Protein AF-A0A4R4SKS0-F1 (afdb_monomer_lite)

Secondary structure (DSSP, 8-state):
---------HHHHHHHHHHHHHHHHHHHHHHHHHHH----GGGGTT-HHHHHHHHHHHHHHHHHHHHHHHHHHHHHHHHHHHHHHHHHHHHHHHHHHHHHHHHHHHHHSHHHHHHHTT-

Foldseek 3Di:
DPPPPPDDDLVVLQVLLVVLQVLLVVLVVVLVVLVPDDDDCVVVVNPVVVSVVSVVVSVVSSVVSNVSSVVSNVSSVVSNVSSVVVVVVVVVVVVVVVVVVVVVVVCVDPVNVVVVVVD

Structure (mmCIF, N/CA/C/O backbone):
data_AF-A0A4R4SKS0-F1
#
_entry.id   AF-A0A4R4SKS0-F1
#
loop_
_atom_site.group_PDB
_atom_site.id
_atom_site.type_symbol
_atom_site.label_atom_id
_atom_site.label_alt_id
_atom_site.label_comp_id
_atom_site.label_asym_id
_atom_site.label_entity_id
_atom_site.label_seq_id
_atom_site.pdbx_PDB_ins_code
_atom_site.Cartn_x
_atom_site.Cartn_y
_atom_site.Cartn_z
_atom_site.occupancy
_atom_site.B_iso_or_equiv
_atom_site.auth_seq_id
_atom_site.auth_comp_id
_atom_site.auth_asym_id
_atom_site.auth_atom_id
_atom_site.pdbx_PDB_model_num
ATOM 1 N N . MET A 1 1 ? 3.533 24.471 -27.697 1.00 40.62 1 MET A N 1
ATOM 2 C CA . MET A 1 1 ? 3.726 23.008 -27.719 1.00 40.62 1 MET A CA 1
ATOM 3 C C . MET A 1 1 ? 3.962 22.585 -26.283 1.00 40.62 1 MET A C 1
ATOM 5 O O . MET A 1 1 ? 5.009 22.914 -25.744 1.00 40.62 1 MET A O 1
ATOM 9 N N . SER A 1 2 ? 2.950 22.012 -25.630 1.00 44.00 2 SER A N 1
ATOM 10 C CA . SER A 1 2 ? 3.041 21.565 -24.238 1.00 44.00 2 SER A CA 1
ATOM 11 C C . SER A 1 2 ? 3.934 20.330 -24.189 1.00 44.00 2 SER A C 1
ATOM 13 O O . SER A 1 2 ? 3.525 19.260 -24.628 1.00 44.00 2 SER A O 1
ATOM 15 N N . GLY A 1 3 ? 5.177 20.508 -23.742 1.00 44.28 3 GLY A N 1
ATOM 16 C CA . GLY A 1 3 ? 6.166 19.446 -23.555 1.00 44.28 3 GLY A CA 1
ATOM 17 C C . GLY A 1 3 ? 5.880 18.610 -22.313 1.00 44.28 3 GLY A C 1
ATOM 18 O O . GLY A 1 3 ? 6.767 18.426 -21.491 1.00 44.28 3 GLY A O 1
ATOM 19 N N . ASP A 1 4 ? 4.643 18.138 -22.174 1.00 50.31 4 ASP A N 1
ATOM 20 C CA . ASP A 1 4 ? 4.207 17.270 -21.079 1.00 50.31 4 ASP A CA 1
ATOM 21 C C . ASP A 1 4 ? 4.513 15.808 -21.440 1.00 50.31 4 ASP A C 1
ATOM 23 O O . ASP A 1 4 ? 3.648 14.937 -21.512 1.00 50.31 4 ASP A O 1
ATOM 27 N N . GLY A 1 5 ? 5.770 15.566 -21.811 1.00 50.16 5 GLY A N 1
ATOM 28 C CA . GLY A 1 5 ? 6.296 14.217 -21.919 1.00 50.16 5 GLY A CA 1
ATOM 29 C C . GLY A 1 5 ? 6.581 13.737 -20.507 1.00 50.16 5 GLY A C 1
ATOM 30 O O . GLY A 1 5 ? 7.381 14.356 -19.811 1.00 50.16 5 GLY A O 1
ATOM 31 N N . LEU A 1 6 ? 5.926 12.658 -20.081 1.00 57.34 6 LEU A N 1
ATOM 32 C CA . LEU A 1 6 ? 6.314 11.907 -18.890 1.00 57.34 6 LEU A CA 1
ATOM 33 C C . LEU A 1 6 ? 7.761 11.440 -19.086 1.00 57.34 6 LEU A C 1
ATOM 35 O O . LEU A 1 6 ? 8.010 10.421 -19.728 1.00 57.34 6 LEU A O 1
ATOM 39 N N . TYR A 1 7 ? 8.721 12.225 -18.599 1.00 66.31 7 TYR A N 1
ATOM 40 C CA . TYR A 1 7 ? 10.116 11.818 -18.581 1.00 66.31 7 TYR A CA 1
ATOM 41 C C . TYR A 1 7 ? 10.238 10.641 -17.621 1.00 66.31 7 TYR A C 1
ATOM 43 O O . TYR A 1 7 ? 9.835 10.722 -16.460 1.00 66.31 7 TYR A O 1
ATOM 51 N N . TYR A 1 8 ? 10.772 9.535 -18.128 1.00 74.00 8 TYR A N 1
ATOM 52 C CA . TYR A 1 8 ? 11.128 8.402 -17.297 1.00 74.00 8 TYR A CA 1
ATOM 53 C C . TYR A 1 8 ? 12.309 8.807 -16.404 1.00 74.00 8 TYR A C 1
ATOM 55 O O . TYR A 1 8 ? 13.380 9.146 -16.903 1.00 74.00 8 TYR A O 1
ATOM 63 N N . ILE A 1 9 ? 12.083 8.837 -15.088 1.00 85.38 9 ILE A N 1
ATOM 64 C CA . ILE A 1 9 ? 13.091 9.175 -14.077 1.00 85.38 9 ILE A CA 1
ATOM 65 C C . ILE A 1 9 ? 13.129 8.012 -13.072 1.00 85.38 9 ILE A C 1
ATOM 67 O O . ILE A 1 9 ? 12.321 8.006 -12.137 1.00 85.38 9 ILE A O 1
ATOM 71 N N . PRO A 1 10 ? 14.033 7.027 -13.248 1.00 85.56 10 PRO A N 1
ATOM 72 C CA . PRO A 1 10 ? 14.121 5.841 -12.391 1.00 85.56 10 PRO A CA 1
ATOM 73 C C . PRO A 1 10 ? 14.183 6.183 -10.897 1.00 85.56 10 PRO A C 1
ATOM 75 O O . PRO A 1 10 ? 13.507 5.569 -10.073 1.00 85.56 10 PRO A O 1
ATOM 78 N N . ASP A 1 11 ? 14.949 7.218 -10.546 1.00 87.38 11 ASP A N 1
ATOM 79 C CA . ASP A 1 11 ? 15.113 7.654 -9.159 1.00 87.38 11 ASP A CA 1
ATOM 80 C C . ASP A 1 11 ? 13.814 8.176 -8.541 1.00 87.38 11 ASP A C 1
ATOM 82 O O . ASP A 1 11 ? 13.574 7.957 -7.356 1.00 87.38 11 ASP A O 1
ATOM 86 N N . GLY A 1 12 ? 12.939 8.790 -9.343 1.00 89.38 12 GLY A N 1
ATOM 87 C CA . GLY A 1 12 ? 11.619 9.226 -8.892 1.00 89.38 12 GLY A CA 1
ATOM 88 C C . GLY A 1 12 ? 10.730 8.046 -8.499 1.00 89.38 12 GLY A C 1
ATOM 89 O O . GLY A 1 12 ? 10.069 8.091 -7.463 1.00 89.38 12 GLY A O 1
ATOM 90 N N . PHE A 1 13 ? 10.770 6.960 -9.275 1.00 91.38 13 PHE A N 1
ATOM 91 C CA . PHE A 1 13 ? 10.052 5.727 -8.947 1.00 91.38 13 PHE A CA 1
ATOM 92 C C . PHE A 1 13 ? 10.633 5.047 -7.704 1.00 91.38 13 PHE A C 1
ATOM 94 O O . PHE A 1 13 ? 9.886 4.682 -6.801 1.00 91.38 13 PHE A O 1
ATOM 101 N N . ARG A 1 14 ? 11.962 4.941 -7.585 1.00 92.19 14 ARG A N 1
ATOM 102 C CA . ARG A 1 14 ? 12.592 4.365 -6.381 1.00 92.19 14 ARG A CA 1
ATOM 103 C C . ARG A 1 14 ? 12.255 5.158 -5.120 1.00 92.19 14 ARG A C 1
ATOM 105 O O . ARG A 1 14 ? 11.997 4.564 -4.076 1.00 92.19 14 ARG A O 1
ATOM 112 N N . GLU A 1 15 ? 12.230 6.484 -5.208 1.00 93.50 15 GLU A N 1
ATOM 113 C CA . GLU A 1 15 ? 11.863 7.346 -4.083 1.00 93.50 15 GLU A CA 1
ATOM 114 C C . GLU A 1 15 ? 10.376 7.217 -3.720 1.00 93.50 15 GLU A C 1
ATOM 116 O O . GLU A 1 15 ? 10.037 7.054 -2.546 1.00 93.50 15 GLU A O 1
ATOM 121 N N . SER A 1 16 ? 9.490 7.185 -4.721 1.00 91.69 16 SER A N 1
ATOM 122 C CA . SER A 1 16 ? 8.062 6.888 -4.529 1.00 91.69 16 SER A CA 1
ATOM 123 C C . SER A 1 16 ? 7.849 5.535 -3.840 1.00 91.69 16 SER A C 1
ATOM 125 O O . SER A 1 16 ? 7.040 5.412 -2.911 1.00 91.69 16 SER A O 1
ATOM 127 N N . ALA A 1 17 ? 8.636 4.528 -4.230 1.00 93.81 17 ALA A N 1
ATOM 128 C CA . ALA A 1 17 ? 8.591 3.208 -3.627 1.00 93.81 17 ALA A CA 1
ATOM 129 C C . ALA A 1 17 ? 9.022 3.225 -2.156 1.00 93.81 17 ALA A C 1
ATOM 131 O O . ALA A 1 17 ? 8.347 2.623 -1.320 1.00 93.81 17 ALA A O 1
ATOM 132 N N . ARG A 1 18 ? 10.102 3.945 -1.813 1.00 95.00 18 ARG A N 1
ATOM 133 C CA . ARG A 1 18 ? 10.536 4.125 -0.414 1.00 95.00 18 ARG A CA 1
ATOM 134 C C . ARG A 1 18 ? 9.443 4.772 0.429 1.00 95.00 18 ARG A C 1
ATOM 136 O O . ARG A 1 18 ? 9.079 4.221 1.465 1.00 95.00 18 ARG A O 1
ATOM 143 N N . GLY A 1 19 ? 8.870 5.878 -0.046 1.00 95.75 19 GLY A N 1
ATOM 144 C CA . GLY A 1 19 ? 7.783 6.561 0.660 1.00 95.75 19 GLY A CA 1
ATOM 145 C C . GLY A 1 19 ? 6.544 5.675 0.832 1.00 95.75 19 GLY A C 1
ATOM 146 O O . GLY A 1 19 ? 5.878 5.708 1.871 1.00 95.75 19 GLY A O 1
ATOM 147 N N . SER A 1 20 ? 6.248 4.829 -0.157 1.00 94.75 20 SER A N 1
ATOM 148 C CA . SER A 1 20 ? 5.155 3.861 -0.070 1.00 94.75 20 SER A CA 1
ATOM 149 C C . SER A 1 20 ? 5.438 2.761 0.961 1.00 94.75 20 SER A C 1
ATOM 151 O O . SER A 1 20 ? 4.558 2.491 1.778 1.00 94.75 20 SER A O 1
ATOM 153 N N . TYR A 1 21 ? 6.650 2.199 1.017 1.00 97.44 21 TYR A N 1
ATOM 154 C CA . TYR A 1 21 ? 7.027 1.241 2.067 1.00 97.44 21 TYR A CA 1
ATOM 155 C C . TYR A 1 21 ? 6.969 1.853 3.469 1.00 97.44 21 TYR A C 1
ATOM 157 O O . TYR A 1 21 ? 6.351 1.266 4.355 1.00 97.44 21 TYR A O 1
ATOM 165 N N . GLU A 1 22 ? 7.512 3.056 3.673 1.00 96.88 22 GLU A N 1
ATOM 166 C CA . GLU A 1 22 ? 7.410 3.745 4.969 1.00 96.88 22 GLU A CA 1
ATOM 167 C C . GLU A 1 22 ? 5.947 3.960 5.376 1.00 96.88 22 GLU A C 1
ATOM 169 O O . GLU A 1 22 ? 5.564 3.740 6.526 1.00 96.88 22 GLU A O 1
ATOM 174 N N . THR A 1 23 ? 5.093 4.346 4.425 1.00 95.25 23 THR A N 1
ATOM 175 C CA . THR A 1 23 ? 3.660 4.518 4.691 1.00 95.25 23 THR A CA 1
ATOM 176 C C . THR A 1 23 ? 2.992 3.189 5.055 1.00 95.25 23 THR A C 1
ATOM 178 O O . THR A 1 23 ? 2.130 3.164 5.938 1.00 95.25 23 THR A O 1
ATOM 181 N N . ALA A 1 24 ? 3.380 2.083 4.412 1.00 96.25 24 ALA A N 1
ATOM 182 C CA . ALA A 1 24 ? 2.891 0.751 4.755 1.00 96.25 24 ALA A CA 1
ATOM 183 C C . ALA A 1 24 ? 3.301 0.342 6.178 1.00 96.25 24 ALA A C 1
ATOM 185 O O . ALA A 1 24 ? 2.458 -0.107 6.957 1.00 96.25 24 ALA A O 1
ATOM 186 N N . GLU A 1 25 ? 4.556 0.583 6.564 1.00 95.81 25 GLU A N 1
ATOM 187 C CA . GLU A 1 25 ? 5.046 0.321 7.921 1.00 95.81 25 GLU A CA 1
ATOM 188 C C . GLU A 1 25 ? 4.322 1.172 8.974 1.00 95.81 25 GLU A C 1
ATOM 190 O O . GLU A 1 25 ? 3.938 0.671 10.037 1.00 95.81 25 GLU A O 1
ATOM 195 N N . MET A 1 26 ? 4.075 2.452 8.682 1.00 96.06 26 MET A N 1
ATOM 196 C CA . MET A 1 26 ? 3.304 3.339 9.561 1.00 96.06 26 MET A CA 1
ATOM 197 C C . MET A 1 26 ? 1.852 2.874 9.719 1.00 96.06 26 MET A C 1
ATOM 199 O O . MET A 1 26 ? 1.302 2.914 10.828 1.00 96.06 26 MET A O 1
ATOM 203 N N . ALA A 1 27 ? 1.228 2.403 8.638 1.00 95.69 27 ALA A N 1
ATOM 204 C CA . ALA A 1 27 ? -0.100 1.805 8.685 1.00 95.69 27 ALA A CA 1
ATOM 205 C C . ALA A 1 27 ? -0.088 0.537 9.554 1.00 95.69 27 ALA A C 1
ATOM 207 O O . ALA A 1 27 ? -0.863 0.427 10.503 1.00 95.69 27 ALA A O 1
ATOM 208 N N . GLU A 1 28 ? 0.854 -0.374 9.339 1.00 94.88 28 GLU A N 1
ATOM 209 C CA . GLU A 1 28 ? 0.984 -1.590 10.143 1.00 94.88 28 GLU A CA 1
ATOM 210 C C . GLU A 1 28 ? 1.226 -1.287 11.637 1.00 94.88 28 GLU A C 1
ATOM 212 O O . GLU A 1 28 ? 0.625 -1.907 12.519 1.00 94.88 28 GLU A O 1
ATOM 217 N N . SER A 1 29 ? 2.036 -0.274 11.949 1.00 96.00 29 SER A N 1
ATOM 218 C CA . SER A 1 29 ? 2.222 0.224 13.318 1.00 96.00 29 SER A CA 1
ATOM 219 C C . SER A 1 29 ? 0.916 0.754 13.923 1.00 96.00 29 SER A C 1
ATOM 221 O O . SER A 1 29 ? 0.577 0.433 15.067 1.00 96.00 29 SER A O 1
ATOM 223 N N . THR A 1 30 ? 0.131 1.499 13.141 1.00 95.75 30 THR A N 1
ATOM 224 C CA . THR A 1 30 ? -1.182 2.016 13.554 1.00 95.75 30 THR A CA 1
ATOM 225 C C . THR A 1 30 ? -2.166 0.879 13.824 1.00 95.75 30 THR A C 1
ATOM 227 O O . THR A 1 30 ? -2.872 0.913 14.832 1.00 95.75 30 THR A O 1
ATOM 230 N N . ARG A 1 31 ? -2.179 -0.167 12.990 1.00 94.50 31 ARG A N 1
ATOM 231 C CA . ARG A 1 31 ? -2.986 -1.376 13.216 1.00 94.50 31 ARG A CA 1
ATOM 232 C C . ARG A 1 31 ? -2.649 -2.014 14.562 1.00 94.50 31 ARG A C 1
ATOM 234 O O . ARG A 1 31 ? -3.528 -2.180 15.403 1.00 94.50 31 ARG A O 1
ATOM 241 N N . ARG A 1 32 ? -1.360 -2.261 14.819 1.00 94.44 32 ARG A N 1
ATOM 242 C CA . ARG A 1 32 ? -0.889 -2.824 16.098 1.00 94.44 32 ARG A CA 1
ATOM 243 C C . ARG A 1 32 ? -1.239 -1.934 17.288 1.00 94.44 32 ARG A C 1
ATOM 245 O O . ARG A 1 32 ? -1.497 -2.448 18.372 1.00 94.44 32 ARG A O 1
ATOM 252 N N . TYR A 1 33 ? -1.220 -0.613 17.118 1.00 95.62 33 TYR A N 1
ATOM 253 C CA . TYR A 1 33 ? -1.644 0.321 18.159 1.00 95.62 33 TYR A CA 1
ATOM 254 C C . TYR A 1 33 ? -3.141 0.188 18.461 1.00 95.62 33 TYR A C 1
ATOM 256 O O . TYR A 1 33 ? -3.514 0.082 19.629 1.00 95.62 33 TYR A O 1
ATOM 264 N N . LEU A 1 34 ? -3.986 0.133 17.427 1.00 94.38 34 LEU A N 1
ATOM 265 C CA . LEU A 1 34 ? -5.426 -0.073 17.583 1.00 94.38 34 LEU A CA 1
ATOM 266 C C . LEU A 1 34 ? -5.725 -1.403 18.278 1.00 94.38 34 LEU A C 1
ATOM 268 O O . LEU A 1 34 ? -6.516 -1.421 19.216 1.00 94.38 34 LEU A O 1
ATOM 272 N N . ASP A 1 35 ? -5.048 -2.484 17.897 1.00 92.38 35 ASP A N 1
ATOM 273 C CA . ASP A 1 35 ? -5.279 -3.822 18.457 1.00 92.38 35 ASP A CA 1
ATOM 274 C C . ASP A 1 35 ? -4.915 -3.925 19.952 1.00 92.38 35 ASP A C 1
ATOM 276 O O . ASP A 1 35 ? -5.455 -4.769 20.669 1.00 92.38 35 ASP A O 1
ATOM 280 N N . ARG A 1 36 ? -4.050 -3.037 20.465 1.00 94.50 36 ARG A N 1
ATOM 281 C CA . ARG A 1 36 ? -3.751 -2.946 21.909 1.00 94.50 36 ARG A CA 1
ATOM 282 C C . ARG A 1 36 ? -4.894 -2.339 22.718 1.00 94.50 36 ARG A C 1
ATOM 284 O O . ARG A 1 36 ? -4.945 -2.543 23.933 1.00 94.50 36 ARG A O 1
ATOM 291 N N . ALA A 1 37 ? -5.792 -1.580 22.091 1.00 90.69 37 ALA A N 1
ATOM 292 C CA . ALA A 1 37 ? -6.930 -1.005 22.789 1.00 90.69 37 ALA A CA 1
ATOM 293 C C . ALA A 1 37 ? -7.881 -2.129 23.217 1.00 90.69 37 ALA A C 1
ATOM 295 O O . ALA A 1 37 ? -8.472 -2.810 22.378 1.00 90.69 37 ALA A O 1
ATOM 296 N N . THR A 1 38 ? -8.057 -2.299 24.527 1.00 89.56 38 THR A N 1
ATOM 297 C CA . THR A 1 38 ? -8.925 -3.317 25.142 1.00 89.56 38 THR A CA 1
ATOM 298 C C . THR A 1 38 ? -10.004 -2.643 26.001 1.00 89.56 38 THR A C 1
ATOM 300 O O . THR A 1 38 ? -9.902 -2.611 27.227 1.00 89.56 38 THR A O 1
ATOM 303 N N . PRO A 1 39 ? -11.038 -2.039 25.379 1.00 88.94 39 PRO A N 1
ATOM 304 C CA . PRO A 1 39 ? -12.110 -1.384 26.119 1.00 88.94 39 PRO A CA 1
ATOM 305 C C . PRO A 1 39 ? -12.879 -2.408 26.962 1.00 88.94 39 PRO A C 1
ATOM 307 O O . PRO A 1 39 ? -13.203 -3.494 26.486 1.00 88.94 39 PRO A O 1
ATOM 310 N N . ASN A 1 40 ? -13.189 -2.052 28.207 1.00 90.56 40 ASN A N 1
ATOM 311 C CA . ASN A 1 40 ? -13.881 -2.918 29.158 1.00 90.56 40 ASN A CA 1
ATOM 312 C C . ASN A 1 40 ? -15.079 -2.179 29.764 1.00 90.56 40 ASN A C 1
ATOM 314 O O . ASN A 1 40 ? -14.923 -1.079 30.292 1.00 90.56 40 ASN A O 1
ATOM 318 N N . ALA A 1 41 ? -16.264 -2.792 29.732 1.00 89.06 41 ALA A N 1
ATOM 319 C CA . ALA A 1 41 ? -17.493 -2.209 30.262 1.00 89.06 41 ALA A CA 1
ATOM 320 C C . ALA A 1 41 ? -17.408 -1.867 31.755 1.00 89.06 41 ALA A C 1
ATOM 322 O O . ALA A 1 41 ? -17.961 -0.848 32.172 1.00 89.06 41 ALA A O 1
ATOM 323 N N . SER A 1 42 ? -16.655 -2.627 32.558 1.00 91.62 42 SER A N 1
ATOM 324 C CA . SER A 1 42 ? -16.476 -2.312 33.983 1.00 91.62 42 SER A CA 1
ATOM 325 C C . SER A 1 42 ? -15.752 -0.980 34.206 1.00 91.62 42 SER A C 1
ATOM 327 O O . SER A 1 42 ? -15.998 -0.307 35.202 1.00 91.62 42 SER A O 1
ATOM 329 N N . SER A 1 43 ? -14.895 -0.567 33.267 1.00 90.88 43 SER A N 1
ATOM 330 C CA . SER A 1 43 ? -14.219 0.738 33.283 1.00 90.88 43 SER A CA 1
ATOM 331 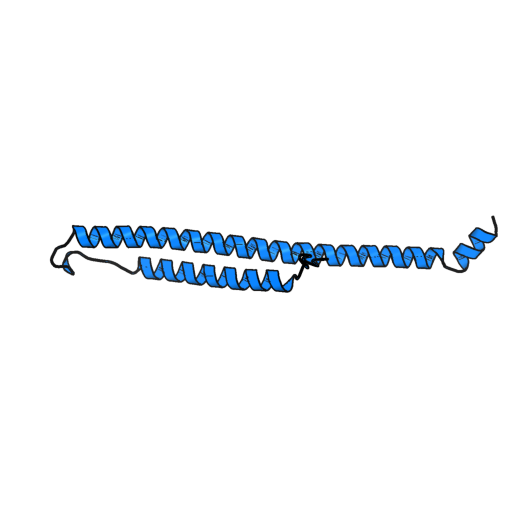C C . SER A 1 43 ? -15.134 1.892 32.856 1.00 90.88 43 SER A C 1
ATOM 333 O O . SER A 1 43 ? -14.789 3.051 33.064 1.00 90.88 43 SER A O 1
ATOM 335 N N . TYR A 1 44 ? -16.307 1.581 32.298 1.00 90.19 44 TYR A N 1
ATOM 336 C CA . TYR A 1 44 ? -17.315 2.534 31.829 1.00 90.19 44 TYR A CA 1
ATOM 337 C C . TYR A 1 44 ? -18.664 2.330 32.533 1.00 90.19 44 TYR A C 1
ATOM 339 O O . TYR A 1 44 ? -19.715 2.450 31.910 1.00 90.19 44 TYR A O 1
ATOM 347 N N . ALA A 1 45 ? -18.646 1.995 33.828 1.00 91.81 45 ALA A N 1
ATOM 348 C CA . ALA A 1 45 ? -19.846 1.829 34.659 1.00 91.81 45 ALA A CA 1
ATOM 349 C C . ALA A 1 45 ? -20.896 0.843 34.091 1.00 91.81 45 ALA A C 1
ATOM 351 O O . ALA A 1 45 ? -22.095 1.022 34.292 1.00 91.81 45 ALA A O 1
ATOM 352 N N . GLY A 1 46 ? -20.455 -0.194 33.372 1.00 90.88 46 GLY A N 1
ATOM 353 C CA . GLY A 1 46 ? -21.337 -1.183 32.744 1.00 90.88 46 GLY A CA 1
ATOM 354 C C . GLY A 1 46 ? -21.957 -0.724 31.421 1.00 90.88 46 GLY A C 1
ATOM 355 O O . GLY A 1 46 ? -22.950 -1.296 30.984 1.00 90.88 46 GLY A O 1
ATOM 356 N N . ALA A 1 47 ? -21.411 0.308 30.770 1.00 94.06 47 ALA A N 1
ATOM 357 C CA . ALA A 1 47 ? -21.895 0.794 29.477 1.00 94.06 47 ALA A CA 1
ATOM 358 C C . ALA A 1 47 ? -21.513 -0.147 28.312 1.00 94.06 47 ALA A C 1
ATOM 360 O O . ALA A 1 47 ? -20.730 0.213 27.428 1.00 94.06 47 ALA A O 1
ATOM 361 N N . ASP A 1 48 ? -22.089 -1.350 28.286 1.00 94.62 48 ASP A N 1
ATOM 362 C CA . ASP A 1 48 ? -21.790 -2.397 27.298 1.00 94.62 48 ASP A CA 1
ATOM 363 C C . ASP A 1 48 ? -22.008 -1.926 25.855 1.00 94.62 48 ASP A C 1
ATOM 365 O O . ASP A 1 48 ? -21.175 -2.161 24.981 1.00 94.62 48 ASP A O 1
ATOM 369 N N . ALA A 1 49 ? -23.103 -1.205 25.595 1.00 94.81 49 ALA A N 1
ATOM 370 C CA . ALA A 1 49 ? -23.418 -0.698 24.259 1.00 94.81 49 ALA A CA 1
ATOM 371 C C . ALA A 1 49 ? -22.346 0.274 23.734 1.00 94.81 49 ALA A C 1
ATOM 373 O O . ALA A 1 49 ? -21.977 0.215 22.561 1.00 94.81 49 ALA A O 1
ATOM 374 N N . PHE A 1 50 ? -21.815 1.134 24.608 1.00 94.62 50 PHE A N 1
ATOM 375 C CA . PHE A 1 50 ? -20.732 2.051 24.264 1.00 94.62 50 PHE A CA 1
ATOM 376 C C . PHE A 1 50 ? -19.443 1.285 23.956 1.00 94.62 50 PHE A C 1
ATOM 378 O O . PHE A 1 50 ? -18.833 1.497 22.910 1.00 94.62 50 PHE A O 1
ATOM 385 N N . VAL A 1 51 ? -19.058 0.348 24.825 1.00 95.75 51 VAL A N 1
ATOM 386 C CA . VAL A 1 51 ? -17.851 -0.469 24.637 1.00 95.75 51 VAL A CA 1
ATOM 387 C C . VAL A 1 51 ? -17.919 -1.290 23.350 1.00 95.75 51 VAL A C 1
ATOM 389 O O . VAL A 1 51 ? -16.958 -1.295 22.581 1.00 95.75 51 VAL A O 1
ATOM 392 N N . ASN A 1 52 ? -19.068 -1.894 23.052 1.00 95.31 52 ASN A N 1
ATOM 393 C CA . ASN A 1 52 ? -19.285 -2.622 21.803 1.00 95.31 52 ASN A CA 1
ATOM 394 C C . ASN A 1 52 ? -19.152 -1.713 20.571 1.00 95.31 52 ASN A C 1
ATOM 396 O O . ASN A 1 52 ? -18.545 -2.113 19.575 1.00 95.31 52 ASN A O 1
ATOM 400 N N . ALA A 1 53 ? -19.661 -0.477 20.631 1.00 96.31 53 ALA A N 1
ATOM 401 C CA . ALA A 1 53 ? -19.501 0.495 19.549 1.00 96.31 53 ALA A CA 1
ATOM 402 C C . ALA A 1 53 ? -18.030 0.901 19.344 1.00 96.31 53 ALA A C 1
ATOM 404 O O . ALA A 1 53 ? -17.568 1.000 18.203 1.00 96.31 53 ALA A O 1
ATOM 405 N N . VAL A 1 54 ? -17.272 1.081 20.433 1.00 94.50 54 VAL A N 1
ATOM 406 C CA . VAL A 1 54 ? -15.830 1.372 20.379 1.00 94.50 54 VAL A CA 1
ATOM 407 C C . VAL A 1 54 ? -15.061 0.204 19.763 1.00 94.50 54 VAL A C 1
ATOM 409 O O . VAL A 1 54 ? -14.260 0.424 18.856 1.00 94.50 54 VAL A O 1
ATOM 412 N N . ILE A 1 55 ? -15.330 -1.030 20.198 1.00 95.25 55 ILE A N 1
ATOM 413 C CA . ILE A 1 55 ? -14.696 -2.243 19.658 1.00 95.25 55 ILE A CA 1
ATOM 414 C C . ILE A 1 55 ? -14.989 -2.383 18.160 1.00 95.25 55 ILE A C 1
ATOM 416 O O . ILE A 1 55 ? -14.065 -2.516 17.363 1.00 95.25 55 ILE A O 1
ATOM 420 N N . SER A 1 56 ? -16.253 -2.255 17.753 1.00 95.94 56 SER A N 1
ATOM 421 C CA . SER A 1 56 ? -16.651 -2.332 16.340 1.00 95.94 56 SER A CA 1
ATOM 422 C C . SER A 1 56 ? -15.970 -1.261 15.475 1.00 95.94 56 SER A C 1
ATOM 424 O O . SER A 1 56 ? -15.511 -1.529 14.356 1.00 95.94 56 SER A O 1
ATOM 426 N N . THR A 1 57 ? -15.843 -0.042 16.007 1.00 96.06 57 THR A N 1
ATOM 427 C CA . THR A 1 57 ? -15.141 1.054 15.327 1.00 96.06 57 THR A CA 1
ATOM 428 C C . THR A 1 57 ? -13.651 0.752 15.202 1.00 96.06 57 THR A C 1
ATOM 430 O O . THR A 1 57 ? -13.108 0.855 14.102 1.00 96.06 57 THR A O 1
ATOM 433 N N . ARG A 1 58 ? -12.998 0.317 16.288 1.00 96.19 58 ARG A N 1
ATOM 434 C CA . ARG A 1 58 ? -11.591 -0.111 16.293 1.00 96.19 58 ARG A CA 1
ATOM 435 C C . ARG A 1 58 ? -11.344 -1.188 15.240 1.00 96.19 58 ARG A C 1
ATOM 437 O O . ARG A 1 58 ? -10.429 -1.041 14.440 1.00 96.19 58 ARG A O 1
ATOM 444 N N . ASP A 1 59 ? -12.185 -2.216 15.182 1.00 95.50 59 ASP A N 1
ATOM 445 C CA . ASP A 1 59 ? -12.034 -3.332 14.240 1.00 95.50 59 ASP A CA 1
ATOM 446 C C . ASP A 1 59 ? -12.247 -2.895 12.784 1.00 95.50 59 ASP A C 1
ATOM 448 O O . ASP A 1 59 ? -11.637 -3.419 11.850 1.00 95.50 59 ASP A O 1
ATOM 452 N N . THR A 1 60 ? -13.119 -1.913 12.558 1.00 96.69 60 THR A N 1
ATOM 453 C CA . THR A 1 60 ? -13.312 -1.310 11.234 1.00 96.69 60 THR A CA 1
ATOM 454 C C . THR A 1 60 ? -12.087 -0.505 10.807 1.00 96.69 60 THR A C 1
ATOM 456 O O . THR A 1 60 ? -11.627 -0.660 9.675 1.00 96.69 60 THR A O 1
ATOM 459 N N . GLN A 1 61 ? -11.518 0.293 11.713 1.00 96.19 61 GLN A N 1
ATOM 460 C CA . GLN A 1 61 ? -10.297 1.056 11.450 1.00 96.19 61 GLN A CA 1
ATOM 461 C C . GLN A 1 61 ? -9.088 0.135 11.252 1.00 96.19 61 GLN A C 1
ATOM 463 O O . GLN A 1 61 ? -8.373 0.292 10.269 1.00 96.19 61 GLN A O 1
ATOM 468 N N . SER A 1 62 ? -8.915 -0.887 12.097 1.00 96.69 62 SER A N 1
ATOM 469 C CA . SER A 1 62 ? -7.837 -1.884 11.990 1.00 96.69 62 SER A CA 1
ATOM 470 C C . SER A 1 62 ? -7.843 -2.567 10.611 1.00 96.69 62 SER A C 1
ATOM 472 O O . SER A 1 62 ? -6.825 -2.600 9.917 1.00 96.69 62 SER A O 1
ATOM 474 N N . ARG A 1 63 ? -9.023 -2.973 10.114 1.00 95.38 63 ARG A N 1
ATOM 475 C CA . ARG A 1 63 ? -9.187 -3.515 8.748 1.00 95.38 63 ARG A CA 1
ATOM 476 C C . ARG A 1 63 ? -8.950 -2.491 7.636 1.00 95.38 63 ARG A C 1
ATOM 478 O O . ARG A 1 63 ? -8.502 -2.857 6.551 1.00 95.38 63 ARG A O 1
ATOM 485 N N . GLY A 1 64 ? -9.321 -1.229 7.844 1.00 96.44 64 GLY A N 1
ATOM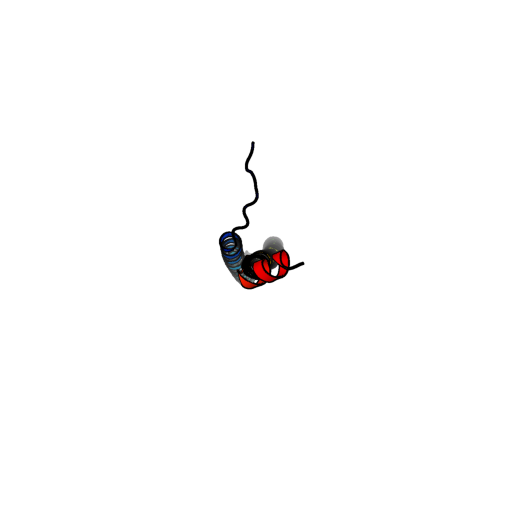 486 C CA . GLY A 1 64 ? -9.062 -0.152 6.883 1.00 96.44 64 GLY A CA 1
ATOM 487 C C . GLY A 1 64 ? -7.566 0.110 6.724 1.00 96.44 64 GLY A C 1
ATOM 488 O O . GLY A 1 64 ? -7.057 0.146 5.608 1.00 96.44 64 GLY A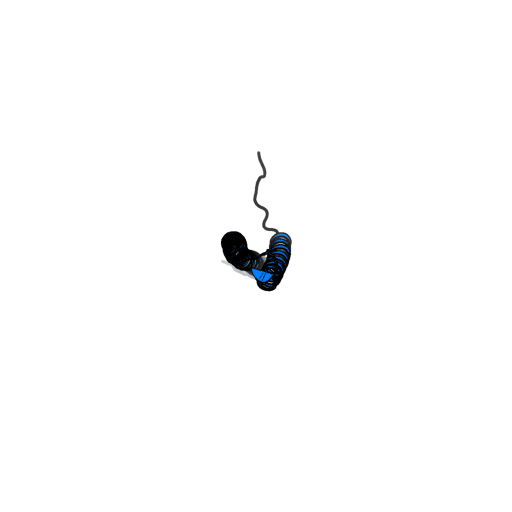 O 1
ATOM 489 N N . VAL A 1 65 ? -6.866 0.198 7.850 1.00 96.19 65 VAL A N 1
ATOM 490 C CA . VAL A 1 65 ? -5.421 0.413 7.919 1.00 96.19 65 VAL A CA 1
ATOM 491 C C . VAL A 1 65 ? -4.646 -0.777 7.343 1.00 96.19 65 VAL A C 1
ATOM 493 O O . VAL A 1 65 ? -3.713 -0.556 6.580 1.00 9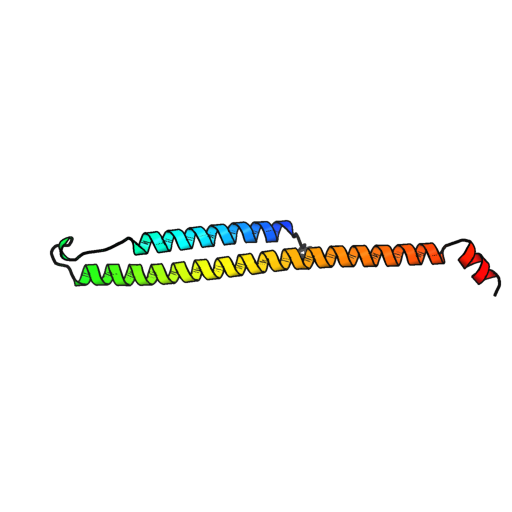6.19 65 VAL A O 1
ATOM 496 N N . SER A 1 66 ? -5.067 -2.021 7.608 1.00 95.31 66 SER A N 1
ATOM 497 C CA . SER A 1 66 ? -4.455 -3.219 6.998 1.00 95.31 66 SER A CA 1
ATOM 498 C C . SER A 1 66 ? -4.497 -3.165 5.467 1.00 95.31 66 SER A C 1
ATOM 500 O O . SER A 1 66 ? -3.480 -3.346 4.809 1.00 95.31 66 SER A O 1
ATOM 502 N N . ARG A 1 67 ? -5.657 -2.822 4.892 1.00 96.00 67 ARG A N 1
ATOM 503 C CA . ARG A 1 67 ? -5.806 -2.675 3.434 1.00 96.00 67 ARG A CA 1
ATOM 504 C C . ARG A 1 67 ? -4.976 -1.523 2.871 1.00 96.00 67 ARG A C 1
ATOM 506 O O . ARG A 1 67 ? -4.497 -1.607 1.746 1.00 96.00 67 ARG A O 1
ATOM 513 N N . ALA A 1 68 ? -4.817 -0.442 3.634 1.00 94.50 68 ALA A N 1
ATOM 514 C CA . ALA A 1 68 ? -3.953 0.663 3.239 1.00 94.50 68 ALA A CA 1
ATOM 515 C C . ALA A 1 68 ? -2.475 0.244 3.217 1.00 94.50 68 ALA A C 1
ATOM 517 O O . ALA A 1 68 ? -1.774 0.618 2.282 1.00 94.50 68 ALA A O 1
ATOM 518 N N . ALA A 1 69 ? -2.023 -0.551 4.195 1.00 96.31 69 ALA A N 1
ATOM 519 C CA . ALA A 1 69 ? -0.670 -1.105 4.212 1.00 96.31 69 ALA A CA 1
ATOM 520 C C . ALA A 1 69 ? -0.416 -1.986 2.979 1.00 96.31 69 ALA A C 1
ATOM 522 O O . ALA A 1 69 ? 0.496 -1.699 2.210 1.00 96.31 69 ALA A O 1
ATOM 523 N N . GLU A 1 70 ? -1.295 -2.958 2.718 1.00 96.06 70 GLU A N 1
ATOM 524 C CA . GLU A 1 70 ? -1.219 -3.839 1.539 1.00 96.06 70 GLU A CA 1
ATOM 525 C C . GLU A 1 70 ? -1.210 -3.044 0.222 1.00 96.06 70 GLU A C 1
ATOM 527 O O . GLU A 1 70 ? -0.414 -3.307 -0.678 1.00 96.06 70 GLU A O 1
ATOM 532 N N . GLY A 1 71 ? -2.072 -2.027 0.106 1.00 96.56 71 GLY A N 1
ATOM 533 C CA . GLY A 1 71 ? -2.112 -1.164 -1.074 1.00 96.56 71 GLY A CA 1
ATOM 534 C C . GLY A 1 71 ? -0.813 -0.382 -1.278 1.00 96.56 71 GLY A C 1
ATOM 535 O O . GLY A 1 71 ? -0.356 -0.228 -2.409 1.00 96.56 71 GLY A O 1
ATOM 536 N N . ARG A 1 72 ? -0.195 0.088 -0.190 1.00 95.12 72 ARG A N 1
ATOM 537 C CA . ARG A 1 72 ? 1.081 0.812 -0.229 1.00 95.12 72 ARG A CA 1
ATOM 538 C C . ARG A 1 72 ? 2.259 -0.102 -0.554 1.00 95.12 72 ARG A C 1
ATOM 540 O O . ARG A 1 72 ? 3.097 0.292 -1.358 1.00 95.12 72 ARG A O 1
ATOM 547 N N . GLU A 1 73 ? 2.288 -1.321 -0.027 1.00 96.06 73 GLU A N 1
ATOM 548 C CA . GLU A 1 73 ? 3.262 -2.343 -0.437 1.00 96.06 73 GLU A CA 1
ATOM 549 C C . GLU A 1 73 ? 3.131 -2.662 -1.931 1.00 96.06 73 GLU A C 1
ATOM 551 O O . GLU A 1 73 ? 4.131 -2.709 -2.646 1.00 96.06 73 GLU A O 1
ATOM 556 N N . GLY A 1 74 ? 1.898 -2.797 -2.429 1.00 96.06 74 GLY A N 1
ATOM 557 C CA . GLY A 1 74 ? 1.630 -3.004 -3.852 1.00 96.06 74 GLY A CA 1
ATOM 558 C C . GLY A 1 74 ? 2.139 -1.858 -4.731 1.00 96.06 74 GLY A C 1
ATOM 559 O O . GLY A 1 74 ? 2.788 -2.108 -5.747 1.00 96.06 74 GLY A O 1
ATOM 560 N N . MET A 1 75 ? 1.902 -0.605 -4.326 1.00 94.31 75 MET A N 1
ATOM 561 C CA . MET A 1 75 ? 2.448 0.570 -5.020 1.00 94.31 75 MET A CA 1
ATOM 562 C C . MET A 1 75 ? 3.979 0.576 -5.012 1.00 94.31 75 MET A C 1
ATOM 564 O O . MET A 1 75 ? 4.590 0.790 -6.053 1.00 94.31 75 MET A O 1
ATOM 568 N N . ALA A 1 76 ? 4.602 0.278 -3.870 1.00 94.81 76 ALA A N 1
ATOM 569 C CA . ALA A 1 76 ? 6.055 0.224 -3.763 1.00 94.81 76 ALA A CA 1
ATOM 570 C C . ALA A 1 76 ? 6.670 -0.868 -4.652 1.00 94.81 76 ALA A C 1
ATOM 572 O O . ALA A 1 76 ? 7.722 -0.664 -5.264 1.00 94.81 76 ALA A O 1
ATOM 573 N N . GLY A 1 77 ? 6.013 -2.026 -4.747 1.00 93.81 77 GLY A N 1
ATOM 574 C CA . GLY A 1 77 ? 6.399 -3.096 -5.662 1.00 93.81 77 GLY A CA 1
ATOM 575 C C . GLY A 1 77 ? 6.300 -2.668 -7.126 1.00 93.81 77 GLY A C 1
ATOM 576 O O . GLY A 1 77 ? 7.239 -2.887 -7.889 1.00 93.81 77 GLY A O 1
ATOM 577 N N . ALA A 1 78 ? 5.200 -2.012 -7.508 1.00 94.00 78 ALA A N 1
ATOM 578 C CA . ALA A 1 78 ? 4.997 -1.512 -8.866 1.00 94.00 78 ALA A CA 1
ATOM 579 C C . ALA A 1 78 ? 6.033 -0.445 -9.254 1.00 94.00 78 ALA A C 1
ATOM 581 O O . ALA A 1 78 ? 6.620 -0.531 -10.330 1.00 94.00 78 ALA A O 1
ATOM 582 N N . ASP A 1 79 ? 6.310 0.511 -8.368 1.00 92.88 79 ASP A N 1
ATOM 583 C CA . ASP A 1 79 ? 7.291 1.568 -8.619 1.00 92.88 79 ASP A CA 1
ATOM 584 C C . ASP A 1 79 ? 8.713 0.997 -8.773 1.00 92.88 79 ASP A C 1
ATOM 586 O O . ASP A 1 79 ? 9.428 1.353 -9.711 1.00 92.88 79 ASP A O 1
ATOM 590 N N . ASN A 1 80 ? 9.117 0.041 -7.925 1.00 93.38 80 ASN A N 1
ATOM 591 C CA . ASN A 1 80 ? 10.404 -0.649 -8.093 1.00 93.38 80 ASN A CA 1
ATOM 592 C C . ASN A 1 80 ? 10.471 -1.458 -9.392 1.00 93.38 80 ASN A C 1
ATOM 594 O O . ASN A 1 80 ? 11.514 -1.483 -10.040 1.00 93.38 80 ASN A O 1
ATOM 598 N N . PHE A 1 81 ? 9.374 -2.115 -9.776 1.00 93.38 81 PHE A N 1
ATOM 599 C CA . PHE A 1 81 ? 9.307 -2.863 -11.028 1.00 93.38 81 PHE A CA 1
ATOM 600 C C . PHE A 1 81 ? 9.482 -1.946 -12.243 1.00 93.38 81 PHE A C 1
ATOM 602 O O . PHE A 1 81 ? 10.244 -2.274 -13.152 1.00 93.38 81 PHE A O 1
ATOM 609 N N . VAL A 1 82 ? 8.825 -0.782 -12.247 1.00 91.94 82 VAL A N 1
ATOM 610 C CA . VAL A 1 82 ? 8.971 0.221 -13.312 1.00 91.94 82 VAL A CA 1
ATOM 611 C C . VAL A 1 82 ? 10.407 0.740 -13.377 1.00 91.94 82 VAL A C 1
ATOM 613 O O . VAL A 1 82 ? 10.973 0.784 -14.467 1.00 91.94 82 VAL A O 1
ATOM 616 N N . ALA A 1 83 ? 11.011 1.067 -12.229 1.00 91.75 83 ALA A N 1
ATOM 617 C CA . ALA A 1 83 ? 12.406 1.503 -12.167 1.00 91.75 83 ALA A CA 1
ATOM 618 C C . ALA A 1 83 ? 13.375 0.438 -12.716 1.00 91.75 83 ALA A C 1
ATOM 620 O O . ALA A 1 83 ? 14.241 0.744 -13.528 1.00 91.75 83 ALA A O 1
ATOM 621 N N . GLY A 1 84 ? 13.211 -0.824 -12.306 1.00 91.12 84 GLY A N 1
ATOM 622 C CA . GLY A 1 84 ? 14.062 -1.920 -12.776 1.00 91.12 84 GLY A CA 1
ATOM 623 C C . GLY A 1 84 ? 13.895 -2.200 -14.270 1.00 91.12 84 GLY A C 1
ATOM 624 O O . GLY A 1 84 ? 14.880 -2.324 -14.986 1.00 91.12 84 GLY A O 1
ATOM 625 N N . THR A 1 85 ? 12.653 -2.216 -14.763 1.00 91.38 85 THR A N 1
ATOM 626 C CA . THR A 1 85 ? 12.371 -2.447 -16.190 1.00 91.38 85 THR A CA 1
ATOM 627 C C . THR A 1 85 ? 12.994 -1.360 -17.064 1.00 91.38 85 THR A C 1
ATOM 629 O O . THR A 1 85 ? 13.531 -1.652 -18.128 1.00 91.38 85 THR A O 1
ATOM 632 N N . GLY A 1 86 ? 12.934 -0.095 -16.642 1.00 87.88 86 GLY A N 1
ATOM 633 C CA . GLY A 1 86 ? 13.539 0.967 -17.435 1.00 87.88 86 GLY A CA 1
ATOM 634 C C . GLY A 1 86 ? 15.069 0.980 -17.376 1.00 87.88 86 GLY A C 1
ATOM 635 O O . GLY A 1 86 ? 15.674 1.337 -18.380 1.00 87.88 86 GLY A O 1
ATOM 636 N N . ASP A 1 87 ? 15.695 0.531 -16.278 1.00 88.31 87 ASP A N 1
ATOM 637 C CA . ASP A 1 87 ? 17.152 0.305 -16.252 1.00 88.31 87 ASP A CA 1
ATOM 638 C C . ASP A 1 87 ? 17.557 -0.784 -17.263 1.00 88.31 87 ASP A C 1
ATOM 640 O O . ASP A 1 87 ? 18.524 -0.621 -18.006 1.00 88.31 87 ASP A O 1
ATOM 644 N N . GLU A 1 88 ? 16.805 -1.890 -17.324 1.00 88.62 88 GLU A N 1
ATOM 645 C CA . GLU A 1 88 ? 17.038 -2.970 -18.294 1.00 88.62 88 GLU A CA 1
ATOM 646 C C . GLU A 1 88 ? 16.916 -2.458 -19.735 1.00 88.62 88 GLU A C 1
ATOM 648 O O . GLU A 1 88 ? 17.779 -2.729 -20.570 1.00 88.62 88 GLU A O 1
ATOM 653 N N . MET A 1 89 ? 15.890 -1.649 -20.017 1.00 87.12 89 MET A N 1
ATOM 654 C CA . MET A 1 89 ? 15.708 -1.034 -21.333 1.00 87.12 89 MET A CA 1
ATOM 655 C C . MET A 1 89 ? 16.844 -0.075 -21.710 1.00 87.12 89 MET A C 1
ATOM 657 O O . MET A 1 89 ? 17.207 -0.010 -22.884 1.00 87.12 89 MET A O 1
ATOM 661 N N . GLU A 1 90 ? 17.395 0.676 -20.754 1.00 86.50 90 GLU A N 1
ATOM 662 C CA . GLU A 1 90 ? 18.529 1.575 -20.997 1.00 86.50 90 GLU A CA 1
ATOM 663 C C . GLU A 1 90 ? 19.800 0.784 -21.334 1.00 86.50 90 GLU A C 1
ATOM 665 O O . GLU A 1 90 ? 20.467 1.086 -22.324 1.00 86.50 90 GLU A O 1
ATOM 670 N N . VAL A 1 91 ? 20.074 -0.302 -20.604 1.00 88.38 91 VAL A N 1
ATOM 671 C CA . VAL A 1 91 ? 21.194 -1.215 -20.896 1.00 88.38 91 VAL A CA 1
ATOM 672 C C . VAL A 1 91 ? 21.057 -1.851 -22.283 1.00 88.38 91 VAL A C 1
ATOM 674 O O . VAL A 1 91 ? 22.028 -1.892 -23.046 1.00 88.38 91 VAL A O 1
ATOM 677 N N . ASP A 1 92 ? 19.860 -2.321 -22.636 1.00 88.38 92 ASP A N 1
ATOM 678 C CA . ASP A 1 92 ? 19.591 -2.917 -23.947 1.00 88.38 92 ASP A CA 1
ATOM 679 C C . ASP A 1 92 ? 19.733 -1.892 -25.082 1.00 88.38 92 ASP A C 1
ATOM 681 O O . ASP A 1 92 ? 20.282 -2.202 -26.147 1.00 88.38 92 ASP A O 1
ATOM 685 N N . ALA A 1 93 ? 19.278 -0.656 -24.859 1.00 85.50 93 ALA A N 1
ATOM 686 C CA . ALA A 1 93 ? 19.430 0.435 -25.813 1.00 85.50 93 ALA A CA 1
ATOM 687 C C . ALA A 1 93 ? 20.908 0.787 -26.032 1.00 85.50 93 ALA A C 1
ATOM 689 O O . ALA A 1 93 ? 21.345 0.880 -27.183 1.00 85.50 93 ALA A O 1
ATOM 690 N N . ASP A 1 94 ? 21.696 0.906 -24.963 1.00 86.00 94 ASP A N 1
ATOM 691 C CA . ASP A 1 94 ? 23.136 1.160 -25.044 1.00 86.00 94 ASP A CA 1
ATOM 692 C C . ASP A 1 94 ? 23.874 0.028 -25.767 1.00 86.00 94 ASP A C 1
ATOM 694 O O . ASP A 1 94 ? 24.736 0.274 -26.620 1.00 86.00 94 ASP A O 1
ATOM 698 N N . ALA A 1 95 ? 23.516 -1.229 -25.497 1.00 86.38 95 ALA A N 1
ATOM 699 C CA . ALA A 1 95 ? 24.064 -2.376 -26.214 1.00 86.38 95 ALA A CA 1
ATOM 700 C C . ALA A 1 95 ? 23.738 -2.309 -27.717 1.00 86.38 95 ALA A C 1
ATOM 702 O O . ALA A 1 95 ? 24.629 -2.485 -28.555 1.00 86.38 95 ALA A O 1
ATOM 703 N N . ALA A 1 96 ? 22.490 -1.994 -28.075 1.00 84.38 96 ALA A N 1
ATOM 704 C CA . ALA A 1 96 ? 22.066 -1.850 -29.465 1.00 84.38 96 ALA A CA 1
ATOM 705 C C . ALA A 1 96 ? 22.780 -0.689 -30.179 1.00 84.38 96 AL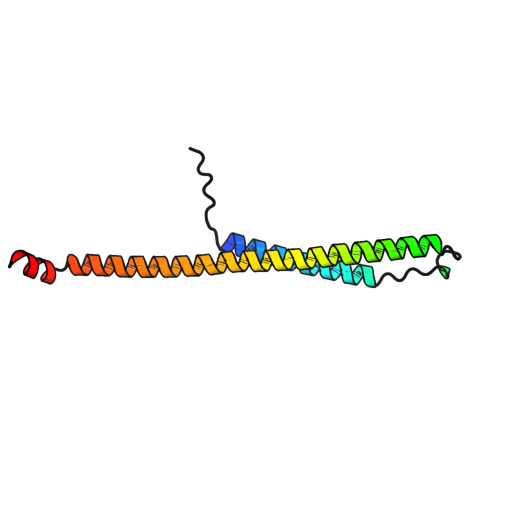A A C 1
ATOM 707 O O . ALA A 1 96 ? 23.212 -0.846 -31.325 1.00 84.38 96 ALA A O 1
ATOM 708 N N . ILE A 1 97 ? 22.960 0.451 -29.504 1.00 85.31 97 ILE A N 1
ATOM 709 C CA . ILE A 1 97 ? 23.700 1.608 -30.028 1.00 85.31 97 ILE A CA 1
ATOM 710 C C . ILE A 1 97 ? 25.163 1.237 -30.278 1.00 85.31 97 ILE A C 1
ATOM 712 O O . ILE A 1 97 ? 25.685 1.526 -31.354 1.00 85.31 97 ILE A O 1
ATOM 716 N N . ASN A 1 98 ? 25.816 0.543 -29.346 1.00 83.81 98 ASN A N 1
ATOM 717 C CA . ASN A 1 98 ? 27.207 0.110 -29.503 1.00 83.81 98 ASN A CA 1
ATOM 718 C C . ASN A 1 98 ? 27.384 -0.894 -30.657 1.00 83.81 98 ASN A C 1
ATOM 720 O O . ASN A 1 98 ? 28.341 -0.807 -31.436 1.00 83.81 98 ASN A O 1
ATOM 724 N N . VAL A 1 99 ? 26.439 -1.822 -30.834 1.00 84.62 99 VAL A N 1
ATOM 725 C CA . VAL A 1 99 ? 26.424 -2.738 -31.988 1.00 84.62 99 VAL A CA 1
ATOM 726 C C . VAL A 1 99 ? 26.217 -1.969 -33.297 1.00 84.62 99 VAL A C 1
ATOM 728 O O . VAL A 1 99 ? 26.918 -2.213 -34.282 1.00 84.62 99 VAL A O 1
ATOM 731 N N . ALA A 1 100 ? 25.302 -1.001 -33.331 1.00 76.00 100 ALA A N 1
ATOM 732 C CA . ALA A 1 100 ? 25.083 -0.175 -34.514 1.00 76.00 100 ALA A CA 1
ATOM 733 C C . ALA A 1 100 ? 26.318 0.678 -34.854 1.00 76.00 100 ALA A C 1
ATOM 735 O O . ALA A 1 100 ? 26.740 0.706 -36.012 1.00 76.00 100 ALA A O 1
ATOM 736 N N . ALA A 1 101 ? 26.937 1.312 -33.855 1.00 76.44 101 ALA A N 1
ATOM 737 C CA . ALA A 1 101 ? 28.140 2.127 -34.012 1.00 76.44 101 ALA A CA 1
ATOM 738 C C . ALA A 1 101 ? 29.316 1.303 -34.557 1.00 76.44 101 ALA A C 1
ATOM 740 O O . ALA A 1 101 ? 29.898 1.670 -35.577 1.00 76.44 101 ALA A O 1
ATOM 741 N N . SER A 1 102 ? 29.592 0.135 -33.968 1.00 75.94 102 SER A N 1
ATOM 742 C CA . SER A 1 102 ? 30.643 -0.775 -34.455 1.00 75.94 102 SER A CA 1
ATOM 743 C C . SER A 1 102 ? 30.370 -1.299 -35.872 1.00 75.94 102 SER A C 1
ATOM 745 O O . SER A 1 102 ? 31.290 -1.432 -36.682 1.00 75.94 102 SER A O 1
ATOM 747 N N . THR A 1 103 ? 29.102 -1.525 -36.231 1.00 73.50 103 THR A N 1
ATOM 748 C CA . THR A 1 103 ? 28.713 -1.908 -37.599 1.00 73.50 103 THR A CA 1
ATOM 749 C C . THR A 1 103 ? 28.960 -0.771 -38.599 1.00 73.50 103 THR A C 1
ATOM 751 O O . THR A 1 103 ? 29.425 -1.011 -39.717 1.00 73.50 103 THR A O 1
ATOM 754 N N . VAL A 1 104 ? 28.680 0.477 -38.214 1.00 71.56 104 VAL A N 1
ATOM 755 C CA . VAL A 1 104 ? 28.947 1.670 -39.036 1.00 71.56 104 VAL A CA 1
ATOM 756 C C . VAL A 1 104 ? 30.449 1.908 -39.196 1.00 71.56 104 VAL A C 1
ATOM 758 O O . VAL A 1 104 ? 30.899 2.192 -40.307 1.00 71.56 104 VAL A O 1
ATOM 761 N N . GLU A 1 105 ? 31.239 1.754 -38.135 1.00 69.88 105 GLU A N 1
ATOM 762 C CA . GLU A 1 105 ? 32.704 1.836 -38.199 1.00 69.88 105 GLU A CA 1
ATOM 763 C C . GLU A 1 105 ? 33.293 0.750 -39.104 1.00 69.88 105 GLU A C 1
ATOM 765 O O . GLU A 1 105 ? 34.122 1.045 -39.966 1.00 69.88 105 GLU A O 1
ATOM 770 N N . SER A 1 106 ? 32.804 -0.488 -38.991 1.00 67.69 106 SER A N 1
ATOM 771 C CA . SER A 1 106 ? 33.219 -1.607 -39.844 1.00 67.69 106 SER A CA 1
ATOM 772 C C . SER A 1 106 ? 32.962 -1.329 -41.333 1.00 67.69 106 SER A C 1
ATOM 774 O O . SER A 1 106 ? 33.873 -1.477 -42.156 1.00 67.69 106 SER A O 1
ATOM 776 N N . ARG A 1 107 ? 31.768 -0.822 -41.683 1.00 63.94 107 ARG A N 1
ATOM 777 C CA . ARG A 1 107 ? 31.417 -0.409 -43.059 1.00 63.94 107 ARG A CA 1
ATOM 778 C C . ARG A 1 107 ? 32.243 0.774 -43.565 1.00 63.94 107 ARG A C 1
ATOM 780 O O . ARG A 1 107 ? 32.473 0.891 -44.765 1.00 63.94 107 ARG A O 1
ATOM 787 N N . ASN A 1 108 ? 32.689 1.648 -42.668 1.00 67.44 108 ASN A N 1
ATOM 788 C CA . ASN A 1 108 ? 33.530 2.797 -43.000 1.00 67.44 108 ASN A CA 1
ATOM 789 C C . ASN A 1 108 ? 35.031 2.490 -43.006 1.00 67.44 108 ASN A C 1
ATOM 791 O O . ASN A 1 108 ? 35.821 3.375 -43.342 1.00 67.44 108 ASN A O 1
ATOM 795 N N . SER A 1 109 ? 35.435 1.264 -42.667 1.00 72.19 109 SER A N 1
ATOM 796 C CA . SER A 1 109 ? 36.840 0.869 -42.678 1.00 72.19 109 SER A CA 1
ATOM 797 C C . SER A 1 109 ? 37.433 0.918 -44.093 1.00 72.19 109 SER A C 1
ATOM 799 O O . SER A 1 109 ? 36.772 0.611 -45.089 1.00 72.19 109 SER A O 1
ATOM 801 N N . ALA A 1 110 ? 38.717 1.282 -44.185 1.00 68.94 110 ALA A N 1
ATOM 802 C CA . ALA A 1 110 ? 39.440 1.369 -45.458 1.00 68.94 110 ALA A CA 1
ATOM 803 C C . ALA A 1 110 ? 39.466 0.031 -46.221 1.00 68.94 110 ALA A C 1
ATOM 805 O O . ALA A 1 110 ? 39.460 0.019 -47.448 1.00 68.94 110 ALA A O 1
ATOM 806 N N . VAL A 1 111 ? 39.434 -1.091 -45.495 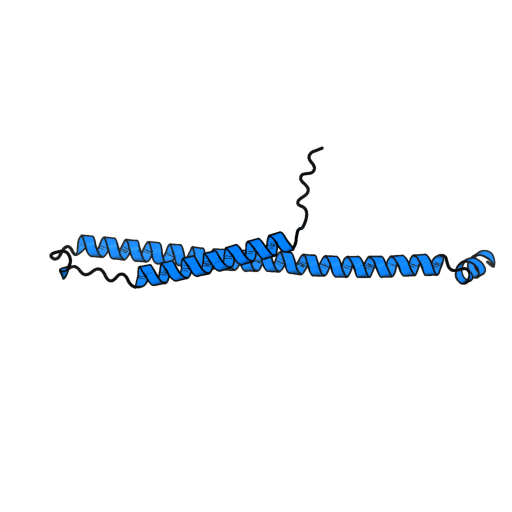1.00 68.19 111 VAL A N 1
ATOM 807 C CA . VAL A 1 111 ? 39.376 -2.443 -46.066 1.00 68.19 111 VAL A CA 1
ATOM 808 C C . VAL A 1 111 ? 38.025 -2.697 -46.738 1.00 68.19 111 VAL A C 1
ATOM 810 O O . VAL A 1 111 ? 37.990 -3.177 -47.866 1.00 68.19 111 VAL A O 1
ATOM 813 N N . PHE A 1 112 ? 36.913 -2.337 -46.090 1.00 62.47 112 PHE A N 1
ATOM 814 C CA . PHE A 1 112 ? 35.574 -2.552 -46.646 1.00 62.47 112 PHE A CA 1
ATOM 815 C C . PHE A 1 112 ? 35.304 -1.651 -47.861 1.00 62.47 112 PHE A C 1
ATOM 817 O O . PHE A 1 112 ? 34.769 -2.118 -48.865 1.00 62.47 112 PHE A O 1
ATOM 824 N N . ARG A 1 113 ? 35.752 -0.386 -47.821 1.00 65.25 113 ARG A N 1
ATOM 825 C CA . ARG A 1 113 ? 35.705 0.514 -48.992 1.00 65.25 113 ARG A CA 1
ATOM 826 C C . ARG A 1 113 ? 36.574 0.006 -50.141 1.00 65.25 113 ARG A C 1
ATOM 828 O O . ARG A 1 113 ? 36.112 -0.025 -51.272 1.00 65.25 113 ARG A O 1
ATOM 835 N N . GLY A 1 114 ? 37.784 -0.471 -49.843 1.00 59.88 114 GLY A N 1
ATOM 836 C CA . GLY A 1 114 ? 38.687 -1.030 -50.851 1.00 59.88 114 GLY A CA 1
ATOM 837 C C . GLY A 1 114 ? 38.147 -2.283 -51.550 1.00 59.88 114 GLY A C 1
ATOM 838 O O . GLY A 1 114 ? 38.445 -2.493 -52.718 1.00 59.88 114 GLY A O 1
ATOM 839 N N . ILE A 1 115 ? 37.330 -3.095 -50.868 1.00 64.00 115 ILE A N 1
ATOM 840 C CA . ILE A 1 115 ? 36.642 -4.248 -51.477 1.00 64.00 115 ILE A CA 1
ATOM 841 C C . ILE A 1 115 ? 35.428 -3.792 -52.301 1.00 64.00 115 ILE A C 1
ATOM 843 O O . ILE A 1 115 ? 35.182 -4.350 -53.365 1.00 64.00 115 ILE A O 1
ATOM 847 N N . SER A 1 116 ? 34.687 -2.777 -51.842 1.00 61.12 116 SER A N 1
ATOM 848 C CA . SER A 1 116 ? 33.528 -2.229 -52.563 1.00 61.12 116 SER A CA 1
ATOM 849 C C . SER A 1 116 ? 33.899 -1.476 -53.844 1.00 61.12 116 SER A C 1
ATOM 851 O O . SER A 1 116 ? 33.116 -1.514 -54.783 1.00 61.12 116 SER A O 1
ATOM 853 N N . ASP A 1 117 ? 35.046 -0.794 -53.887 1.00 58.41 117 ASP A N 1
ATOM 854 C CA . ASP A 1 117 ? 35.520 -0.061 -55.076 1.00 58.41 117 ASP A CA 1
ATOM 855 C C . ASP A 1 117 ? 36.179 -0.982 -56.126 1.00 58.41 117 ASP A C 1
ATOM 857 O O . ASP A 1 117 ? 36.481 -0.547 -57.237 1.00 58.41 117 ASP A O 1
ATOM 861 N N . ALA A 1 118 ? 36.439 -2.246 -55.775 1.00 54.38 118 ALA A N 1
ATOM 862 C CA . ALA A 1 118 ? 37.087 -3.236 -56.639 1.00 54.38 118 ALA A CA 1
ATOM 863 C C . ALA A 1 118 ? 36.102 -4.153 -57.398 1.00 54.38 118 ALA A C 1
ATOM 865 O O . ALA A 1 118 ? 36.553 -5.016 -58.156 1.00 54.38 118 ALA A O 1
ATOM 866 N N . VAL A 1 119 ? 34.790 -3.985 -57.191 1.00 48.97 119 VAL A N 1
ATOM 867 C CA . VAL A 1 119 ? 33.694 -4.706 -57.874 1.00 48.97 119 VAL A CA 1
ATOM 868 C C . VAL A 1 119 ? 32.950 -3.744 -58.790 1.00 48.97 119 VAL A C 1
ATOM 870 O O . VAL A 1 119 ? 32.651 -4.154 -59.933 1.00 48.97 119 VAL A O 1
#

Organism: NCBI:txid402648

Sequence (119 aa):
MSGDGLYYIPDGFRESARGSYETAEMAESTRRYLDRATPNASSYAGADAFVNAVISTRDTQSRGVSRAAEGREGMAGADNFVAGTGDEMEVDADAAINVAASTVESRNSAVFRGISDAV

pLDDT: mean 85.64, std 14.07, range [40.62, 97.44]

Radius of gyration: 29.9 Å; chains: 1; bounding box: 63×28×92 Å